Protein AF-A0A512J1G8-F1 (afdb_monomer_lite)

Sequence (98 aa):
MRTFLALVLAVAPAAAEPRPAPGRYCAVGQDLPDISIGPGRGVGIDLMDCATATIADGRVRAPRCFGMGGAEVPYDTDLVVCPDGSLEHDGAVFRRCR

Foldseek 3Di:
DDDDDDDDPPPDPDDPADDADAAWWAWDPDDDDIWGHHPAQWIDDPQKTAHHWDCPPQKIWGQWIQHDPRDTHTDIAGWHQDPVNWIAGPNIIIGHDD

Secondary structure (DSSP, 8-state):
-----------PPPPPPP-PPSEEEEESSS--PPEEE-SSS-EEETTEEESS-EEETTEEEEEEEE-TTS-EEEEEEE-EE-TTS-EEETTEEEEE--

pLDDT: mean 89.99, std 13.32, range [45.22, 98.69]

Radius of gyration: 18.83 Å; chains: 1; bounding box: 24×55×62 Å

Structure (mmCIF, N/CA/C/O backbone):
data_AF-A0A512J1G8-F1
#
_entry.id   AF-A0A512J1G8-F1
#
loop_
_atom_site.group_PDB
_atom_site.id
_atom_site.type_symbol
_atom_site.label_atom_id
_atom_site.label_alt_id
_atom_site.label_comp_id
_atom_site.label_asym_id
_atom_site.label_entity_id
_atom_site.label_seq_id
_atom_site.pdbx_PDB_ins_code
_atom_site.Cartn_x
_atom_site.Cartn_y
_atom_site.Cartn_z
_atom_site.occupancy
_atom_site.B_iso_or_equiv
_atom_site.auth_seq_id
_atom_site.auth_comp_id
_atom_site.auth_asym_id
_atom_site.auth_atom_id
_atom_site.pdbx_PDB_model_num
ATOM 1 N N . MET A 1 1 ? -2.266 -40.417 46.550 1.00 45.22 1 MET A N 1
ATOM 2 C CA . MET A 1 1 ? -1.945 -39.150 45.853 1.00 45.22 1 MET A CA 1
ATOM 3 C C . MET A 1 1 ? -1.827 -39.417 44.365 1.00 45.22 1 MET A C 1
ATOM 5 O O . MET A 1 1 ? -0.941 -40.177 44.000 1.00 45.22 1 MET A O 1
ATOM 9 N N . ARG A 1 2 ? -2.698 -38.820 43.541 1.00 53.22 2 ARG A N 1
ATOM 10 C CA . ARG A 1 2 ? -2.396 -38.311 42.185 1.00 53.22 2 ARG A CA 1
ATOM 11 C C . ARG A 1 2 ? -3.699 -37.890 41.509 1.00 53.22 2 ARG A C 1
ATOM 13 O O . ARG A 1 2 ? -4.335 -38.656 40.797 1.00 53.22 2 ARG A O 1
ATOM 20 N N . THR A 1 3 ? -4.108 -36.665 41.802 1.00 53.31 3 THR A N 1
ATOM 21 C CA . THR A 1 3 ? -5.178 -35.966 41.095 1.00 53.31 3 THR A CA 1
ATOM 22 C C . THR A 1 3 ? -4.615 -35.545 39.737 1.00 53.31 3 THR A C 1
ATOM 24 O O . THR A 1 3 ? -3.659 -34.774 39.688 1.00 53.31 3 THR A O 1
ATOM 27 N N . PHE A 1 4 ? -5.147 -36.088 38.642 1.00 55.69 4 PHE A N 1
ATOM 28 C CA . PHE A 1 4 ? -4.816 -35.631 37.292 1.00 55.69 4 PHE A CA 1
ATOM 29 C C . PHE A 1 4 ? -5.633 -34.372 36.993 1.00 55.69 4 PHE A C 1
ATOM 31 O O . PHE A 1 4 ? -6.857 -34.425 36.903 1.00 55.69 4 PHE A O 1
ATOM 38 N N . LEU A 1 5 ? -4.950 -33.233 36.883 1.00 60.12 5 LEU A N 1
ATOM 39 C CA . LEU A 1 5 ? -5.539 -31.968 36.460 1.00 60.12 5 LEU A CA 1
ATOM 40 C C . LEU A 1 5 ? -5.641 -31.986 34.926 1.00 60.12 5 LEU A C 1
ATOM 42 O O . LEU A 1 5 ? -4.621 -31.973 34.238 1.00 60.12 5 LEU A O 1
ATOM 46 N N . ALA A 1 6 ? -6.857 -32.068 34.387 1.00 60.88 6 ALA A N 1
ATOM 47 C CA . ALA A 1 6 ? -7.095 -31.951 32.952 1.00 60.88 6 ALA A CA 1
ATOM 48 C C . ALA A 1 6 ? -7.074 -30.466 32.550 1.00 60.88 6 ALA A C 1
ATOM 50 O O . ALA A 1 6 ? -7.936 -29.692 32.964 1.00 60.88 6 ALA A O 1
ATOM 51 N N . LEU A 1 7 ? -6.071 -30.068 31.765 1.00 64.56 7 LEU A N 1
ATOM 52 C CA . LEU A 1 7 ? -5.952 -28.728 31.193 1.00 64.56 7 LEU A CA 1
ATOM 53 C C . LEU A 1 7 ? -6.848 -28.640 29.946 1.00 64.56 7 LEU A C 1
ATOM 55 O O . LEU A 1 7 ? -6.542 -29.237 28.915 1.00 64.56 7 LEU A O 1
ATOM 59 N N . VAL A 1 8 ? -7.963 -27.917 30.040 1.00 66.19 8 VAL A N 1
ATOM 60 C CA . VAL A 1 8 ? -8.838 -27.632 28.893 1.00 66.19 8 VAL A CA 1
ATOM 61 C C . VAL A 1 8 ? -8.271 -26.418 28.153 1.00 66.19 8 VAL A C 1
ATOM 63 O O . VAL A 1 8 ? -8.370 -25.291 28.632 1.00 66.19 8 VAL A O 1
ATOM 66 N N . LEU A 1 9 ? -7.646 -26.645 26.996 1.00 63.34 9 LEU A N 1
ATOM 67 C CA . LEU A 1 9 ? -7.223 -25.585 26.077 1.00 63.34 9 LEU A CA 1
ATOM 68 C C . LEU A 1 9 ? -8.462 -25.033 25.361 1.00 63.34 9 LEU A C 1
ATOM 70 O O . LEU A 1 9 ? -9.005 -25.669 24.459 1.00 63.34 9 LEU A O 1
ATOM 74 N N . ALA A 1 10 ? -8.926 -23.857 25.780 1.00 61.41 10 ALA A N 1
ATOM 75 C CA . ALA A 1 10 ? -9.959 -23.117 25.069 1.00 61.41 10 ALA A CA 1
ATOM 76 C C . ALA A 1 10 ? -9.387 -22.611 23.734 1.00 61.41 10 ALA A C 1
ATOM 78 O O . ALA A 1 10 ? -8.573 -21.690 23.702 1.00 61.41 10 ALA A O 1
ATOM 79 N N . VAL A 1 11 ? -9.799 -23.231 22.628 1.00 66.12 11 VAL A N 1
ATOM 80 C CA . VAL A 1 11 ? -9.511 -22.742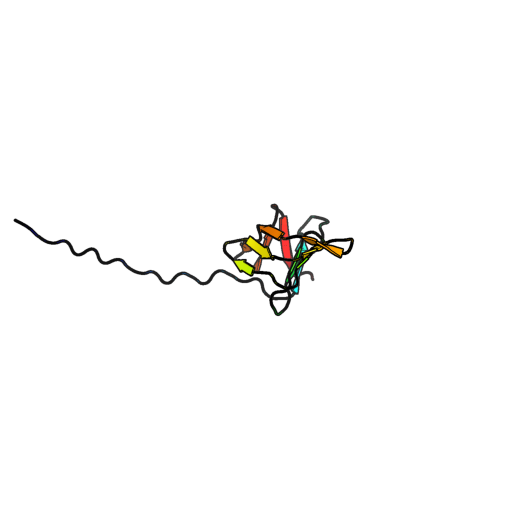 21.276 1.00 66.12 11 VAL A CA 1
ATOM 81 C C . VAL A 1 11 ? -10.415 -21.535 21.034 1.00 66.12 11 VAL A C 1
ATOM 83 O O . VAL A 1 11 ? -11.599 -21.687 20.735 1.00 66.12 11 VAL A O 1
ATOM 86 N N . ALA A 1 12 ? -9.888 -20.327 21.231 1.00 64.19 12 ALA A N 1
ATOM 87 C CA . ALA A 1 12 ? -10.593 -19.115 20.836 1.00 64.19 12 ALA A CA 1
ATOM 88 C C . ALA A 1 12 ? -10.655 -19.049 19.298 1.00 64.19 12 ALA A C 1
ATOM 90 O O . ALA A 1 12 ? -9.651 -19.347 18.642 1.00 64.19 12 ALA A O 1
ATOM 91 N N . PRO A 1 13 ? -11.798 -18.673 18.698 1.00 59.78 13 PRO A N 1
ATOM 92 C CA . PRO A 1 13 ? -11.854 -18.428 17.266 1.00 59.78 13 PRO A CA 1
ATOM 93 C C . PRO A 1 13 ? -10.908 -17.270 16.940 1.00 59.78 13 PRO A C 1
ATOM 95 O O . PRO A 1 13 ? -11.041 -16.182 17.502 1.00 59.78 13 PRO A O 1
ATOM 98 N N . ALA A 1 14 ? -9.942 -17.506 16.052 1.00 68.69 14 ALA A N 1
ATOM 99 C CA . ALA A 1 14 ? -9.122 -16.437 15.504 1.00 68.69 14 ALA A CA 1
ATOM 100 C C . ALA A 1 14 ? -10.057 -15.445 14.800 1.00 68.69 14 ALA A C 1
ATOM 102 O O . ALA A 1 14 ? -10.768 -15.815 13.862 1.00 68.69 14 ALA A O 1
ATOM 103 N N . ALA A 1 15 ? -10.105 -14.208 15.294 1.00 70.75 15 ALA A N 1
ATOM 104 C CA . ALA A 1 15 ? -10.822 -13.143 14.616 1.00 70.75 15 ALA A CA 1
ATOM 105 C C . ALA A 1 15 ? -10.250 -13.010 13.200 1.00 70.75 15 ALA A C 1
ATOM 107 O O . ALA A 1 15 ? -9.032 -12.992 13.022 1.00 70.75 15 ALA A O 1
ATOM 108 N N . ALA A 1 16 ? -11.126 -12.966 12.195 1.00 74.88 16 ALA A N 1
ATOM 109 C CA . ALA A 1 16 ? -10.692 -12.749 10.825 1.00 74.88 16 ALA A CA 1
ATOM 110 C C . ALA A 1 16 ? -9.973 -11.399 10.743 1.00 74.88 16 ALA A C 1
ATOM 112 O O . ALA A 1 16 ? -10.504 -10.387 11.206 1.00 74.88 16 ALA A O 1
ATOM 113 N N . GLU A 1 17 ? -8.775 -11.394 10.163 1.00 80.56 17 GLU A N 1
ATOM 114 C CA . GLU A 1 17 ? -8.032 -10.156 9.973 1.00 80.56 17 GLU A CA 1
ATOM 115 C C . GLU A 1 17 ? -8.839 -9.179 9.105 1.00 80.56 17 GLU A C 1
ATOM 117 O O . GLU A 1 17 ? -9.417 -9.594 8.087 1.00 80.56 17 GLU A O 1
ATOM 122 N N . PRO A 1 18 ? -8.891 -7.888 9.477 1.00 87.69 18 PRO A N 1
ATOM 123 C CA . PRO A 1 18 ? -9.521 -6.875 8.649 1.00 87.69 18 PRO A CA 1
ATOM 124 C C . PRO A 1 18 ? -8.893 -6.856 7.254 1.00 87.69 18 PRO A C 1
ATOM 126 O O . PRO A 1 18 ? -7.673 -6.828 7.100 1.00 87.69 18 PRO A O 1
ATOM 129 N N . ARG A 1 19 ? -9.738 -6.851 6.221 1.00 91.06 19 ARG A N 1
ATOM 130 C CA . ARG A 1 19 ? -9.305 -6.682 4.830 1.00 91.06 19 ARG A CA 1
ATOM 131 C C . ARG A 1 19 ? -9.679 -5.292 4.340 1.00 91.06 19 ARG A C 1
ATOM 133 O O . ARG A 1 19 ? -10.782 -4.831 4.644 1.00 91.06 19 ARG A O 1
ATOM 140 N N . PRO A 1 20 ? -8.817 -4.637 3.549 1.00 94.69 20 PRO A N 1
ATOM 141 C CA . PRO A 1 20 ? -9.162 -3.348 2.993 1.00 94.69 20 PRO A CA 1
ATOM 142 C C . PRO A 1 20 ? -10.219 -3.536 1.902 1.00 94.69 20 PRO A C 1
ATOM 144 O O . PRO A 1 20 ? -10.175 -4.485 1.116 1.00 94.69 20 PRO A O 1
ATOM 147 N N . ALA A 1 21 ? -11.192 -2.633 1.852 1.00 96.19 21 ALA A N 1
ATOM 148 C CA . ALA A 1 21 ? -12.181 -2.648 0.787 1.00 96.19 21 ALA A CA 1
ATOM 149 C C . ALA A 1 21 ? -11.540 -2.182 -0.542 1.00 96.19 21 ALA A C 1
ATOM 151 O O . ALA A 1 21 ? -10.682 -1.299 -0.519 1.00 96.19 21 ALA A O 1
ATOM 152 N N . PRO A 1 22 ? -12.000 -2.655 -1.713 1.00 97.62 22 PRO A N 1
ATOM 153 C CA . PRO A 1 22 ? -11.464 -2.229 -3.010 1.00 97.62 22 PRO A CA 1
ATOM 154 C C . PRO A 1 22 ? -11.643 -0.738 -3.319 1.00 97.62 22 PRO A C 1
ATOM 156 O O . PRO A 1 22 ? -12.762 -0.222 -3.245 1.00 97.62 22 PRO A O 1
ATOM 159 N N . GLY A 1 23 ? -10.575 -0.051 -3.715 1.00 97.81 23 GLY A N 1
ATOM 160 C CA . GLY A 1 23 ? -10.562 1.301 -4.276 1.00 97.81 23 GLY A CA 1
ATOM 161 C C . GLY A 1 23 ? -9.304 2.088 -3.915 1.00 97.81 23 GLY A C 1
ATOM 162 O O . GLY A 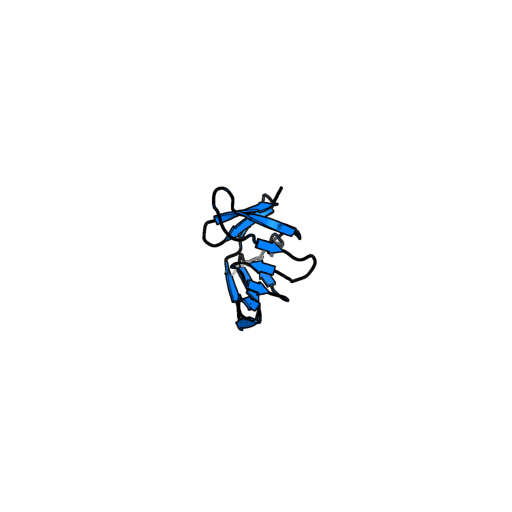1 23 ? -8.299 1.503 -3.525 1.00 97.81 23 GLY A O 1
ATOM 163 N N . ARG A 1 24 ? -9.352 3.415 -4.082 1.00 98.31 24 ARG A N 1
ATOM 164 C CA . ARG A 1 24 ? -8.198 4.307 -3.886 1.00 98.31 24 ARG A CA 1
ATOM 165 C C . ARG A 1 24 ? -8.178 4.935 -2.496 1.00 98.31 24 ARG A C 1
ATOM 167 O O . ARG A 1 24 ? -9.216 5.384 -1.996 1.00 98.31 24 ARG A O 1
ATOM 174 N N . TYR A 1 25 ? -6.988 4.993 -1.916 1.00 98.62 25 TYR A N 1
ATOM 175 C CA . TYR A 1 25 ? -6.699 5.510 -0.590 1.00 98.62 25 TYR A CA 1
ATOM 176 C C . TYR A 1 25 ? -5.626 6.597 -0.688 1.00 98.62 25 TYR A C 1
ATOM 178 O O . TYR A 1 25 ? -4.501 6.344 -1.098 1.00 98.62 25 TYR A O 1
ATOM 186 N N . CYS A 1 26 ? -5.992 7.816 -0.313 1.00 98.31 26 CYS A N 1
ATOM 187 C CA . CYS A 1 26 ? -5.170 9.012 -0.388 1.00 98.31 26 CYS A CA 1
ATOM 188 C C . CYS A 1 26 ? -4.556 9.314 0.986 1.00 98.31 26 CYS A C 1
ATOM 190 O O . CYS A 1 26 ? -5.247 9.207 2.007 1.00 98.31 26 CYS A O 1
ATOM 192 N N . ALA A 1 27 ? -3.284 9.718 1.008 1.00 98.12 27 ALA A N 1
ATOM 193 C CA . ALA A 1 27 ? -2.597 10.101 2.236 1.00 98.12 27 ALA A CA 1
ATOM 194 C C . ALA A 1 27 ? -3.273 11.308 2.905 1.00 98.12 27 ALA A C 1
ATOM 196 O O . ALA A 1 27 ? -3.686 12.274 2.258 1.00 98.12 27 ALA A O 1
ATOM 197 N N . VAL A 1 28 ? -3.407 11.253 4.227 1.00 97.94 28 VAL A N 1
ATOM 198 C CA . VAL A 1 28 ? -4.006 12.325 5.021 1.00 97.94 28 VAL A CA 1
ATOM 199 C C . VAL A 1 28 ? -2.924 13.324 5.416 1.00 97.94 28 VAL A C 1
ATOM 201 O O . VAL A 1 28 ? -2.018 13.001 6.177 1.00 97.94 28 VAL A O 1
ATOM 204 N N . GLY A 1 29 ? -3.052 14.563 4.935 1.00 96.38 29 GLY A N 1
ATOM 205 C CA . GLY A 1 29 ? -2.173 15.670 5.328 1.00 96.38 29 GLY A CA 1
ATOM 206 C C . GLY A 1 29 ? -0.753 15.601 4.756 1.00 96.38 29 GLY A C 1
ATOM 207 O O . GLY A 1 29 ? 0.100 16.366 5.195 1.00 96.38 29 GLY A O 1
ATOM 208 N N . GLN A 1 30 ? -0.505 14.710 3.793 1.00 95.44 30 GLN A N 1
ATOM 209 C CA . GLN A 1 30 ? 0.782 14.530 3.120 1.00 95.44 30 GLN A CA 1
ATOM 210 C C . GLN A 1 30 ? 0.564 14.399 1.609 1.00 95.44 30 GLN A C 1
ATOM 212 O O . GLN A 1 30 ? -0.473 13.896 1.179 1.00 95.44 30 GLN A O 1
ATOM 217 N N . ASP A 1 31 ? 1.539 14.846 0.820 1.00 95.62 31 ASP A N 1
ATOM 218 C CA . ASP A 1 31 ? 1.556 14.680 -0.636 1.00 95.62 31 ASP A CA 1
ATOM 219 C C . ASP A 1 31 ? 2.345 13.413 -0.989 1.00 95.62 31 ASP A C 1
ATOM 221 O O . ASP A 1 31 ? 3.548 13.453 -1.242 1.00 95.62 31 ASP A O 1
ATOM 225 N N . LEU A 1 32 ? 1.670 12.267 -0.889 1.00 96.81 32 LEU A N 1
ATOM 226 C CA . LEU A 1 32 ? 2.218 10.946 -1.194 1.00 96.81 32 LEU A CA 1
ATOM 227 C C . LEU A 1 32 ? 1.381 10.278 -2.294 1.00 96.81 32 LEU A C 1
ATOM 229 O O . LEU A 1 32 ? 0.179 10.558 -2.393 1.00 96.81 32 LEU A O 1
ATOM 233 N N . PRO A 1 33 ? 1.974 9.370 -3.092 1.00 96.75 33 PRO A N 1
ATOM 234 C CA . PRO A 1 33 ? 1.223 8.535 -4.023 1.00 96.75 33 PRO A CA 1
ATOM 235 C C . PRO A 1 33 ? 0.078 7.796 -3.323 1.00 96.75 33 PRO A C 1
ATOM 237 O O . PRO A 1 33 ? 0.201 7.399 -2.165 1.00 96.75 33 PRO A O 1
ATOM 240 N N . ASP A 1 34 ? -1.045 7.605 -4.015 1.00 97.69 34 ASP A N 1
ATOM 241 C CA . ASP A 1 34 ? -2.159 6.856 -3.443 1.00 97.69 34 ASP A CA 1
ATOM 242 C C . ASP A 1 34 ? -1.877 5.352 -3.383 1.00 97.69 34 ASP A C 1
ATOM 244 O O . ASP A 1 34 ? -1.152 4.797 -4.208 1.00 97.69 34 ASP A O 1
ATOM 248 N N . ILE A 1 35 ? -2.525 4.689 -2.426 1.00 98.62 35 ILE A N 1
ATOM 249 C CA . ILE A 1 35 ? -2.598 3.232 -2.365 1.00 98.62 35 ILE A CA 1
ATOM 250 C C . ILE A 1 35 ? -3.890 2.803 -3.057 1.00 98.62 35 ILE A C 1
ATOM 252 O O . ILE A 1 35 ? -4.982 3.265 -2.714 1.00 98.62 35 ILE A O 1
ATOM 256 N N . SER A 1 36 ? -3.797 1.891 -4.017 1.00 98.38 36 SER A N 1
ATOM 257 C CA . SER A 1 36 ? -4.958 1.322 -4.695 1.00 98.38 36 SER A CA 1
ATOM 258 C C . SER A 1 36 ? -5.135 -0.146 -4.329 1.00 98.38 36 SER A C 1
ATOM 260 O O . SER A 1 36 ? -4.204 -0.942 -4.379 1.00 98.38 36 SER A O 1
ATOM 262 N N . ILE A 1 37 ? -6.359 -0.512 -3.957 1.00 98.25 37 ILE A N 1
ATOM 263 C CA . ILE A 1 37 ? -6.763 -1.881 -3.643 1.00 98.25 37 ILE A CA 1
ATOM 264 C C . ILE A 1 37 ? -7.717 -2.344 -4.740 1.00 98.25 37 ILE A C 1
ATOM 266 O O . ILE A 1 37 ? -8.802 -1.786 -4.910 1.00 98.25 37 ILE A O 1
ATOM 270 N N . GLY A 1 38 ? -7.324 -3.352 -5.511 1.00 97.06 38 GLY A N 1
ATOM 271 C CA . GLY A 1 38 ? -8.162 -3.908 -6.568 1.00 97.06 38 GLY A CA 1
ATOM 272 C C . GLY A 1 38 ? -9.371 -4.685 -6.022 1.00 97.06 38 GLY A C 1
ATOM 273 O O . GLY A 1 38 ? -9.382 -5.099 -4.865 1.00 97.06 38 GLY A O 1
ATOM 274 N N . PRO A 1 39 ? -10.394 -4.9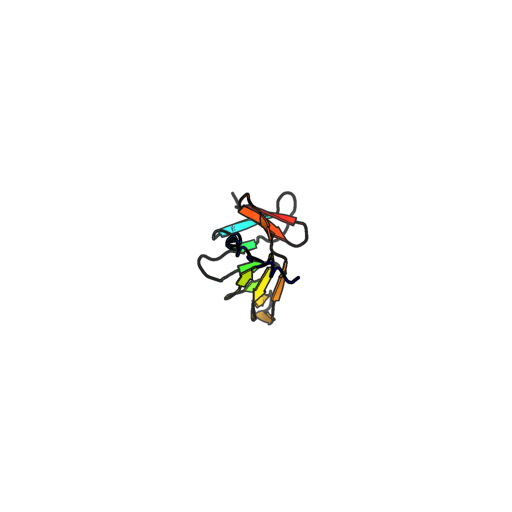57 -6.857 1.00 93.81 39 PRO A N 1
ATOM 275 C CA . PRO A 1 39 ? -11.508 -5.842 -6.490 1.00 93.81 39 PRO A CA 1
ATOM 276 C C . PRO A 1 39 ? -11.082 -7.310 -6.307 1.00 93.81 39 PRO A C 1
ATOM 278 O O . PRO A 1 39 ? -11.838 -8.109 -5.762 1.00 93.81 39 PRO A O 1
ATOM 281 N N . GLY A 1 40 ? -9.886 -7.665 -6.787 1.00 93.19 40 GLY A N 1
ATOM 282 C CA . GLY A 1 40 ? -9.248 -8.963 -6.593 1.00 93.19 40 GLY A CA 1
ATOM 283 C C . GLY A 1 40 ? -8.020 -8.856 -5.692 1.00 93.19 40 GLY A C 1
ATOM 284 O O . GLY A 1 40 ? -8.094 -8.374 -4.569 1.00 93.19 40 GLY A O 1
ATOM 285 N N . ARG A 1 41 ? -6.876 -9.328 -6.193 1.00 95.69 41 ARG A N 1
ATOM 286 C CA . ARG A 1 41 ? -5.597 -9.351 -5.461 1.00 95.69 41 ARG A CA 1
ATOM 287 C C . ARG A 1 41 ? -4.606 -8.278 -5.916 1.00 95.69 41 ARG A C 1
ATOM 289 O O . ARG A 1 41 ? -3.453 -8.323 -5.507 1.00 95.69 41 ARG A O 1
ATOM 296 N N . GLY A 1 42 ? -5.036 -7.367 -6.785 1.00 97.75 42 GLY A N 1
ATOM 297 C CA . GLY A 1 42 ? -4.195 -6.273 -7.262 1.00 97.75 42 GLY A CA 1
ATOM 298 C C . GLY A 1 42 ? -3.984 -5.227 -6.171 1.00 97.75 42 GLY A C 1
ATOM 299 O O . GLY A 1 42 ? -4.945 -4.881 -5.479 1.00 97.75 42 GLY A O 1
ATOM 300 N N . VAL A 1 43 ? -2.759 -4.730 -6.029 1.00 98.31 43 VAL A N 1
ATOM 301 C CA . VAL A 1 43 ? -2.413 -3.628 -5.122 1.00 98.31 43 VAL A CA 1
ATOM 302 C C . VAL A 1 43 ? -1.456 -2.680 -5.833 1.00 98.31 43 VAL A C 1
ATOM 304 O O . VAL A 1 43 ? -0.436 -3.128 -6.346 1.00 98.31 43 VAL A O 1
ATOM 307 N N . GLY A 1 44 ? -1.770 -1.387 -5.842 1.00 98.00 44 GLY A N 1
ATOM 308 C CA . GLY A 1 44 ? -0.818 -0.335 -6.191 1.00 98.00 44 GLY A CA 1
ATOM 309 C C . GLY A 1 44 ? -0.354 0.389 -4.932 1.00 98.00 44 GLY A C 1
ATOM 310 O O . GLY A 1 44 ? -1.199 0.810 -4.145 1.00 98.00 44 GLY A O 1
ATOM 311 N N . ILE A 1 45 ? 0.953 0.499 -4.722 1.00 98.25 45 ILE A N 1
ATOM 312 C CA . ILE A 1 45 ? 1.584 1.070 -3.516 1.00 98.25 45 ILE A CA 1
ATOM 313 C C . ILE A 1 45 ? 3.030 1.454 -3.852 1.00 98.25 45 ILE A C 1
ATOM 315 O O . ILE A 1 45 ? 3.632 0.800 -4.694 1.00 98.25 45 ILE A O 1
ATOM 319 N N . ASP A 1 46 ? 3.580 2.524 -3.271 1.00 96.06 46 ASP A N 1
ATOM 320 C CA . ASP A 1 46 ? 4.961 2.990 -3.518 1.00 96.06 46 ASP A CA 1
ATOM 321 C C . ASP A 1 46 ? 5.355 3.162 -4.990 1.00 96.06 46 ASP A C 1
ATOM 323 O O . ASP A 1 46 ? 6.495 2.917 -5.383 1.00 96.06 46 ASP A O 1
ATOM 327 N N . LEU A 1 47 ? 4.407 3.584 -5.834 1.00 95.44 47 LEU A N 1
ATOM 328 C CA . LEU A 1 47 ? 4.592 3.668 -7.293 1.00 95.44 47 LEU A CA 1
ATOM 329 C C . LEU A 1 47 ? 4.875 2.306 -7.963 1.00 95.44 47 LEU A C 1
ATOM 331 O O . LEU A 1 47 ? 5.394 2.254 -9.080 1.00 95.44 47 LEU A O 1
ATOM 335 N N . MET A 1 48 ? 4.507 1.215 -7.294 1.00 97.06 48 MET A N 1
ATOM 336 C CA . MET A 1 48 ? 4.561 -0.159 -7.780 1.00 97.06 48 MET A CA 1
ATOM 337 C C . MET A 1 48 ? 3.152 -0.654 -8.102 1.00 97.06 48 MET A C 1
ATOM 339 O O . MET A 1 48 ? 2.205 -0.377 -7.367 1.00 97.06 48 MET A O 1
ATOM 343 N N . ASP A 1 49 ? 3.023 -1.436 -9.171 1.00 96.81 49 ASP A N 1
ATOM 344 C CA . ASP A 1 49 ? 1.809 -2.182 -9.506 1.00 96.81 49 ASP A CA 1
ATOM 345 C C . ASP A 1 49 ? 2.026 -3.681 -9.264 1.00 96.81 49 ASP A C 1
ATOM 347 O O . ASP A 1 49 ? 2.827 -4.339 -9.937 1.00 96.81 49 ASP A O 1
ATOM 351 N N . CYS A 1 50 ? 1.325 -4.229 -8.276 1.00 97.75 50 CYS A N 1
ATOM 352 C CA . CYS A 1 50 ? 1.388 -5.626 -7.876 1.00 97.75 50 CYS A CA 1
ATOM 353 C C . CYS A 1 50 ? 0.123 -6.358 -8.337 1.00 97.75 50 CYS A C 1
ATOM 355 O O . CYS A 1 50 ? -0.905 -6.339 -7.659 1.00 97.75 50 CYS A O 1
ATOM 357 N N . ALA A 1 51 ? 0.200 -7.084 -9.456 1.00 95.31 51 ALA A N 1
ATOM 358 C CA . ALA A 1 51 ? -0.957 -7.780 -10.034 1.00 95.31 51 ALA A CA 1
ATOM 359 C C . ALA A 1 51 ? -1.558 -8.863 -9.115 1.00 95.31 51 ALA A C 1
ATOM 361 O O . ALA A 1 51 ? -2.746 -9.187 -9.194 1.00 95.31 51 ALA A O 1
ATOM 362 N N . THR A 1 52 ? -0.740 -9.483 -8.262 1.00 96.75 52 THR A N 1
ATOM 363 C CA . THR A 1 52 ? -1.192 -10.487 -7.292 1.00 96.75 52 THR A CA 1
ATOM 364 C C . THR A 1 52 ? -0.424 -10.343 -5.989 1.00 96.75 52 THR A C 1
ATOM 366 O O . THR A 1 52 ? 0.698 -10.826 -5.857 1.00 96.75 52 THR A O 1
ATOM 369 N N . ALA A 1 53 ? -1.076 -9.721 -5.016 1.00 97.62 53 ALA A N 1
ATOM 370 C CA . ALA A 1 53 ? -0.594 -9.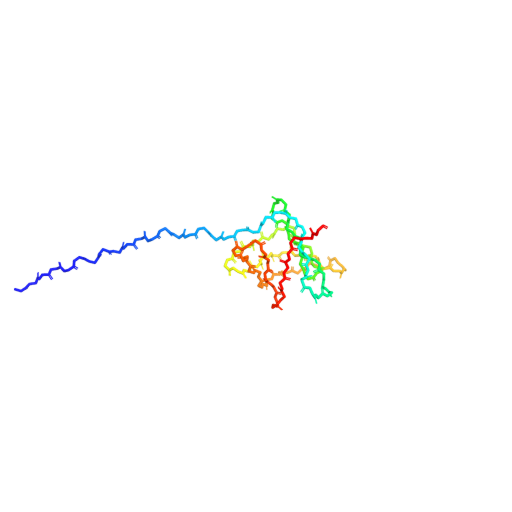557 -3.662 1.00 97.62 53 ALA A CA 1
ATOM 371 C C . ALA A 1 53 ? -1.436 -10.356 -2.653 1.00 97.62 53 ALA A C 1
ATOM 373 O O . ALA A 1 53 ? -2.547 -10.836 -2.922 1.00 97.62 53 ALA A O 1
ATOM 374 N N . THR A 1 54 ? -0.876 -10.510 -1.464 1.00 96.81 54 THR A N 1
ATOM 375 C CA . THR A 1 54 ? -1.562 -10.955 -0.255 1.00 96.81 54 THR A CA 1
ATOM 376 C C . THR A 1 54 ? -1.418 -9.851 0.777 1.00 96.81 54 THR A C 1
ATOM 378 O O . THR A 1 54 ? -0.302 -9.403 1.020 1.00 96.81 54 THR A O 1
ATOM 381 N N . ILE A 1 55 ? -2.532 -9.441 1.380 1.00 95.56 55 ILE A N 1
ATOM 382 C CA . ILE A 1 55 ? -2.552 -8.533 2.527 1.00 95.56 55 ILE A CA 1
ATOM 383 C C . ILE A 1 55 ? -2.969 -9.367 3.733 1.00 95.56 55 ILE A C 1
ATOM 385 O O . ILE A 1 55 ? -4.080 -9.904 3.741 1.00 95.56 55 ILE A O 1
ATOM 389 N N . ALA A 1 56 ? -2.052 -9.546 4.675 1.00 93.62 56 ALA A N 1
ATOM 390 C CA . ALA A 1 56 ? -2.239 -10.338 5.889 1.00 93.62 56 ALA A CA 1
ATOM 391 C C . ALA A 1 56 ? -1.191 -9.935 6.929 1.00 93.62 56 ALA A C 1
ATOM 393 O O . ALA A 1 56 ? -0.099 -9.494 6.557 1.00 93.62 56 ALA A O 1
ATOM 394 N N . ASP A 1 57 ? -1.511 -10.095 8.210 1.00 92.00 57 ASP A N 1
ATOM 395 C CA . ASP A 1 57 ? -0.610 -9.818 9.334 1.00 92.00 57 ASP A CA 1
ATOM 396 C C . ASP A 1 57 ? -0.019 -8.391 9.304 1.00 92.00 57 ASP A C 1
ATOM 398 O O . ASP A 1 57 ? 1.147 -8.175 9.639 1.00 92.00 57 ASP A O 1
ATOM 402 N N . GLY A 1 58 ? -0.801 -7.413 8.830 1.00 94.50 58 GLY A N 1
ATOM 403 C CA . GLY A 1 58 ? -0.365 -6.019 8.688 1.00 94.50 58 GLY A CA 1
ATOM 404 C C . GLY A 1 58 ? 0.711 -5.802 7.621 1.00 94.50 58 GLY A C 1
ATOM 405 O O . GLY A 1 58 ? 1.489 -4.856 7.726 1.00 94.50 58 GLY A O 1
ATOM 406 N N . ARG A 1 59 ? 0.805 -6.688 6.622 1.00 96.50 59 ARG A N 1
ATOM 407 C CA . ARG A 1 59 ? 1.793 -6.606 5.539 1.00 96.50 59 ARG A CA 1
ATOM 408 C C . ARG A 1 59 ? 1.163 -6.872 4.187 1.00 96.50 59 ARG A C 1
ATOM 410 O O . ARG A 1 59 ? 0.232 -7.670 4.069 1.00 96.50 59 ARG A O 1
ATOM 417 N N . VAL A 1 60 ? 1.734 -6.267 3.153 1.00 97.31 60 VAL A N 1
ATOM 418 C CA . VAL A 1 60 ? 1.461 -6.604 1.758 1.00 97.31 60 VAL A CA 1
ATOM 419 C C . VAL A 1 60 ? 2.652 -7.358 1.177 1.00 97.31 60 VAL A C 1
ATOM 421 O O . VAL A 1 60 ? 3.792 -6.918 1.269 1.00 97.31 60 VAL A O 1
ATOM 424 N N . ARG A 1 61 ? 2.382 -8.519 0.577 1.00 98.19 61 ARG A N 1
ATOM 425 C CA . ARG A 1 61 ? 3.389 -9.385 -0.047 1.00 98.19 61 ARG A CA 1
ATOM 426 C C . ARG A 1 61 ? 2.999 -9.711 -1.470 1.00 98.19 61 ARG A C 1
ATOM 428 O O . ARG A 1 61 ? 1.896 -10.206 -1.703 1.00 98.19 61 ARG A O 1
ATOM 435 N N . ALA A 1 62 ? 3.918 -9.533 -2.403 1.00 97.94 62 ALA A N 1
ATOM 436 C CA . ALA A 1 62 ? 3.743 -9.923 -3.790 1.00 97.94 62 ALA A CA 1
ATOM 437 C C . ALA A 1 62 ? 5.068 -10.454 -4.359 1.00 97.94 62 ALA A C 1
ATOM 439 O O . ALA A 1 62 ? 6.112 -9.829 -4.186 1.00 97.94 62 ALA A O 1
ATOM 440 N N . PRO A 1 63 ? 5.062 -11.599 -5.062 1.00 97.00 63 PRO A N 1
ATOM 441 C CA . PRO A 1 63 ? 6.283 -12.130 -5.663 1.00 97.00 63 PRO A CA 1
ATOM 442 C C . PRO A 1 63 ? 6.751 -11.301 -6.866 1.00 97.00 63 PRO A C 1
ATOM 444 O O . PRO A 1 63 ? 7.906 -11.422 -7.261 1.00 97.00 63 PRO A O 1
ATOM 447 N N . ARG A 1 64 ? 5.847 -10.518 -7.475 1.00 96.19 64 ARG A N 1
ATOM 448 C CA . ARG A 1 64 ? 6.077 -9.748 -8.701 1.00 96.19 64 ARG A CA 1
ATOM 449 C C . ARG A 1 64 ? 5.282 -8.443 -8.633 1.00 96.19 64 ARG A C 1
ATOM 451 O O . ARG A 1 64 ? 4.050 -8.487 -8.607 1.00 96.19 64 ARG A O 1
ATOM 458 N N . CYS A 1 65 ? 5.982 -7.318 -8.636 1.00 97.56 65 CYS A N 1
ATOM 459 C CA . CYS A 1 65 ? 5.422 -5.989 -8.857 1.00 97.56 65 CYS A CA 1
ATOM 460 C C . CYS A 1 65 ? 6.249 -5.241 -9.896 1.00 97.56 65 CYS A C 1
ATOM 462 O O . CYS A 1 65 ? 7.437 -5.520 -10.070 1.00 97.56 65 CYS A O 1
ATOM 464 N N . PHE A 1 66 ? 5.618 -4.280 -10.558 1.00 96.69 66 PHE A N 1
ATOM 465 C CA . PHE A 1 66 ? 6.226 -3.482 -11.610 1.00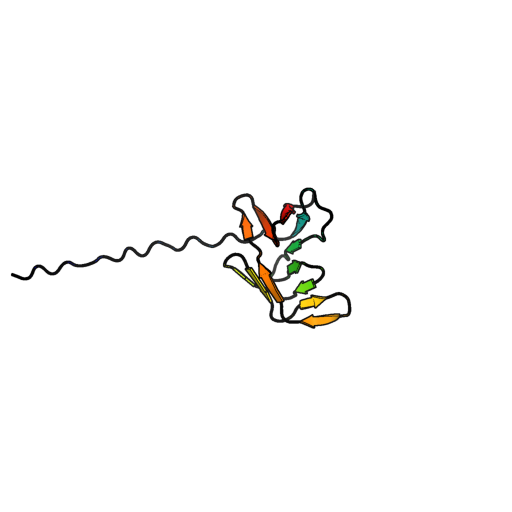 96.69 66 PHE A CA 1
ATOM 466 C C . PHE A 1 66 ? 6.337 -2.037 -11.150 1.00 96.69 66 PHE A C 1
ATOM 468 O O . PHE A 1 66 ? 5.326 -1.392 -10.882 1.00 96.69 66 PHE A O 1
ATOM 475 N N . GLY A 1 67 ? 7.567 -1.540 -11.057 1.00 91.06 67 GLY A N 1
ATOM 476 C CA . GLY A 1 67 ? 7.826 -0.127 -10.799 1.00 91.06 67 GLY A CA 1
ATOM 477 C C . GLY A 1 67 ? 7.886 0.700 -12.078 1.00 91.06 67 GLY A C 1
ATOM 478 O O . GLY A 1 67 ? 7.800 0.190 -13.203 1.00 91.06 67 GLY A O 1
ATOM 479 N N . MET A 1 68 ? 8.127 1.997 -11.907 1.00 79.94 68 MET A N 1
ATOM 480 C CA . MET A 1 68 ? 8.424 2.909 -13.010 1.00 79.94 68 MET A CA 1
ATOM 481 C C . MET A 1 68 ? 9.667 2.418 -13.774 1.00 79.94 68 MET A C 1
ATOM 483 O O . MET A 1 68 ? 10.771 2.391 -13.239 1.00 79.94 68 MET A O 1
ATOM 487 N N . GLY A 1 69 ? 9.479 1.990 -15.026 1.00 81.81 69 GLY A N 1
ATOM 488 C CA . GLY A 1 69 ? 10.521 1.372 -15.860 1.00 81.81 69 GLY A CA 1
ATOM 489 C C . GLY A 1 69 ? 10.261 -0.095 -16.223 1.00 81.81 69 GLY A C 1
ATOM 490 O O . GLY A 1 69 ? 10.996 -0.651 -17.034 1.00 81.81 69 GLY A O 1
ATOM 491 N N . GLY A 1 70 ? 9.210 -0.714 -15.670 1.00 85.31 70 GLY A N 1
ATOM 492 C CA . GLY A 1 70 ? 8.753 -2.056 -16.052 1.00 85.31 70 GLY A CA 1
ATOM 493 C C . GLY A 1 70 ? 9.615 -3.204 -15.522 1.00 85.31 70 GLY A C 1
ATOM 494 O O . GLY A 1 70 ? 9.348 -4.361 -15.841 1.00 85.31 70 GLY A O 1
ATOM 495 N N . ALA A 1 71 ? 10.633 -2.901 -14.712 1.00 89.19 71 ALA A N 1
ATOM 496 C CA . ALA A 1 71 ? 11.398 -3.914 -14.006 1.00 89.19 71 ALA A CA 1
ATOM 497 C C . ALA A 1 71 ? 10.504 -4.618 -12.986 1.00 89.19 71 ALA A C 1
ATOM 499 O O . ALA A 1 71 ? 9.745 -3.985 -12.248 1.00 89.19 71 ALA A O 1
ATOM 500 N N . GLU A 1 72 ? 10.627 -5.936 -12.956 1.00 94.19 72 GLU A N 1
ATOM 501 C CA . GLU A 1 72 ? 9.909 -6.771 -12.018 1.00 94.19 72 GLU A CA 1
ATOM 502 C C . GLU A 1 72 ? 10.752 -7.023 -10.777 1.00 94.19 72 GLU A C 1
ATOM 504 O O . GLU A 1 72 ? 11.902 -7.460 -10.875 1.00 94.19 72 GLU A O 1
ATOM 509 N N . VAL A 1 73 ? 10.155 -6.794 -9.613 1.00 94.62 73 VAL A N 1
ATOM 510 C CA . VAL A 1 73 ? 10.785 -7.073 -8.324 1.00 94.62 73 VAL A CA 1
ATOM 511 C C . VAL A 1 73 ? 9.794 -7.749 -7.374 1.00 94.62 73 VAL A C 1
ATOM 513 O O . VAL A 1 73 ? 8.592 -7.467 -7.440 1.00 94.62 73 VAL A O 1
ATOM 516 N N . PRO A 1 74 ? 10.258 -8.643 -6.484 1.00 96.75 74 PRO A N 1
ATOM 517 C CA . PRO A 1 74 ? 9.461 -9.051 -5.339 1.00 96.75 74 PRO A CA 1
ATOM 518 C C . PRO A 1 74 ? 9.251 -7.852 -4.412 1.00 96.75 74 PRO A C 1
ATOM 520 O O . PRO A 1 74 ? 10.105 -6.970 -4.319 1.00 96.75 74 PRO A O 1
ATOM 523 N N . TYR A 1 75 ? 8.123 -7.836 -3.714 1.00 97.25 75 TYR A N 1
ATOM 524 C CA . TYR A 1 75 ? 7.729 -6.714 -2.877 1.00 97.25 75 TYR A CA 1
ATOM 525 C C . TYR A 1 75 ? 7.097 -7.208 -1.576 1.00 97.25 75 TYR A C 1
ATOM 527 O O . TYR A 1 75 ? 6.246 -8.103 -1.576 1.00 97.25 75 TYR A O 1
ATOM 535 N N . ASP A 1 76 ? 7.557 -6.650 -0.462 1.00 97.81 76 ASP A N 1
ATOM 536 C CA . ASP A 1 76 ? 7.128 -7.030 0.877 1.00 97.81 76 ASP A CA 1
ATOM 537 C C . ASP A 1 76 ? 7.281 -5.845 1.838 1.00 97.81 76 ASP A C 1
ATOM 539 O O . ASP A 1 76 ? 8.398 -5.526 2.248 1.00 97.81 76 ASP A O 1
ATOM 543 N N . THR A 1 77 ? 6.168 -5.206 2.197 1.00 97.94 77 THR A N 1
ATOM 544 C CA . THR A 1 77 ? 6.151 -4.024 3.072 1.00 97.94 77 THR A CA 1
ATOM 545 C C . THR A 1 77 ? 5.005 -4.074 4.087 1.00 97.94 77 THR A C 1
ATOM 547 O O . THR A 1 77 ? 4.155 -4.970 4.038 1.00 97.94 77 THR A O 1
ATOM 550 N N . ASP A 1 78 ? 5.000 -3.161 5.054 1.00 97.19 78 ASP A N 1
ATOM 551 C CA . ASP A 1 78 ? 3.896 -2.986 5.994 1.00 97.19 78 ASP A CA 1
ATOM 552 C C . ASP A 1 78 ? 2.657 -2.405 5.302 1.00 97.19 78 ASP A C 1
ATOM 554 O O . ASP A 1 78 ? 2.736 -1.579 4.401 1.00 97.19 78 ASP A O 1
ATOM 558 N N . LEU A 1 79 ? 1.485 -2.869 5.715 1.00 97.81 79 LEU A N 1
ATOM 559 C CA . LEU A 1 79 ? 0.206 -2.283 5.345 1.00 97.81 79 LEU A CA 1
ATOM 560 C C . LEU A 1 79 ? -0.823 -2.721 6.381 1.00 97.81 79 LEU A C 1
ATOM 562 O O . LEU A 1 79 ? -1.355 -3.835 6.329 1.00 97.81 79 LEU A O 1
ATOM 566 N N . VAL A 1 80 ? -1.094 -1.850 7.344 1.00 96.94 80 VAL A N 1
ATOM 567 C CA . VAL A 1 80 ? -2.041 -2.118 8.423 1.00 96.94 80 VAL A CA 1
ATOM 568 C C . VAL A 1 80 ? -3.424 -1.638 8.008 1.00 96.94 80 VAL A C 1
ATOM 570 O O . VAL A 1 80 ? -3.601 -0.513 7.548 1.00 96.94 80 VAL A O 1
ATOM 573 N N . VAL A 1 81 ? -4.427 -2.496 8.188 1.00 96.25 81 VAL A N 1
ATOM 574 C CA . VAL A 1 81 ? -5.835 -2.135 8.000 1.00 96.25 81 VAL A CA 1
ATOM 575 C C . VAL A 1 81 ? -6.412 -1.750 9.357 1.00 96.25 81 VAL A C 1
ATOM 577 O O . VAL A 1 81 ? -6.588 -2.599 10.233 1.00 96.25 81 VAL A O 1
ATOM 580 N N . CYS A 1 82 ? -6.712 -0.469 9.534 1.00 95.19 82 CYS A N 1
ATOM 581 C CA . CYS A 1 82 ? -7.268 0.059 10.773 1.00 95.19 82 CYS A CA 1
ATOM 582 C C . CYS A 1 82 ? -8.756 -0.315 10.931 1.00 95.19 82 CYS A C 1
ATOM 584 O O . CYS A 1 82 ? -9.459 -0.507 9.933 1.00 95.19 82 CYS A O 1
ATOM 586 N N . PRO A 1 83 ? -9.296 -0.360 12.168 1.00 92.88 83 PRO A N 1
ATOM 587 C CA . PRO A 1 83 ? -10.705 -0.692 12.408 1.00 92.88 83 PRO A CA 1
ATOM 588 C C . PRO A 1 83 ? -11.720 0.251 11.743 1.00 92.88 83 PRO A C 1
ATOM 590 O O . PRO A 1 83 ? -12.849 -0.154 11.478 1.00 92.88 83 PRO A O 1
ATOM 593 N N . ASP A 1 84 ? -11.336 1.500 11.467 1.00 94.06 84 ASP A N 1
ATOM 594 C CA . ASP A 1 84 ? -12.164 2.484 10.756 1.00 94.06 84 ASP A CA 1
ATOM 595 C C . ASP A 1 84 ? -12.104 2.332 9.221 1.00 94.06 84 ASP A C 1
ATOM 597 O O . ASP A 1 84 ? -12.724 3.106 8.489 1.00 94.06 84 ASP A O 1
ATOM 601 N N . GLY A 1 85 ? -11.360 1.337 8.726 1.00 95.12 85 GLY A N 1
ATOM 602 C CA . GLY A 1 85 ? -11.153 1.065 7.309 1.00 95.12 85 GLY A CA 1
ATOM 603 C C . GLY A 1 85 ? -10.088 1.939 6.647 1.00 95.12 85 GLY A C 1
ATOM 604 O O . GLY A 1 85 ? -9.904 1.817 5.433 1.00 95.12 85 GLY A O 1
ATOM 605 N N . SER A 1 86 ? -9.404 2.811 7.396 1.00 97.81 86 SER A N 1
ATOM 606 C CA . SER A 1 86 ? -8.189 3.477 6.920 1.00 97.81 86 SER A CA 1
ATOM 607 C C . SER A 1 86 ? -7.016 2.498 6.827 1.00 97.81 86 SER A C 1
ATOM 609 O O . SER A 1 86 ? -7.067 1.394 7.376 1.00 97.81 86 SER A O 1
ATOM 611 N N . LEU A 1 87 ? -5.984 2.889 6.084 1.00 98.50 87 LEU A N 1
ATOM 612 C CA . LEU A 1 87 ? -4.739 2.135 5.966 1.00 98.50 87 LEU A CA 1
ATOM 613 C C . LEU A 1 87 ? -3.621 2.916 6.647 1.00 98.50 87 LEU A C 1
ATOM 615 O O . LEU A 1 87 ? -3.589 4.141 6.546 1.00 98.50 87 LEU A O 1
ATOM 619 N N . GLU A 1 88 ? -2.702 2.217 7.293 1.00 98.06 88 GLU A N 1
ATOM 620 C CA . GLU A 1 88 ? -1.430 2.775 7.744 1.00 98.06 88 GLU A CA 1
ATOM 621 C C . GLU A 1 88 ? -0.295 2.063 7.012 1.00 98.06 88 GLU A C 1
ATOM 623 O O . GLU A 1 88 ? -0.303 0.836 6.888 1.00 98.06 88 GLU A O 1
ATOM 628 N N . HIS A 1 89 ? 0.634 2.847 6.480 1.00 98.31 89 HIS A N 1
ATOM 629 C CA . HIS A 1 89 ? 1.802 2.365 5.755 1.00 98.31 89 HIS A CA 1
ATOM 630 C C . HIS A 1 89 ? 2.931 3.388 5.896 1.00 98.31 89 HIS A C 1
ATOM 632 O O . HIS A 1 89 ? 2.685 4.585 5.719 1.00 98.31 89 HIS A O 1
ATOM 638 N N . ASP A 1 90 ? 4.129 2.937 6.274 1.00 96.00 90 ASP A N 1
ATOM 639 C CA . ASP A 1 90 ? 5.312 3.783 6.489 1.00 96.00 90 ASP A CA 1
ATOM 640 C C . ASP A 1 90 ? 5.037 4.988 7.421 1.00 96.00 90 ASP A C 1
ATOM 642 O O . ASP A 1 90 ? 5.550 6.098 7.262 1.00 96.00 90 ASP A O 1
ATOM 646 N N . GLY A 1 91 ? 4.177 4.778 8.425 1.00 95.88 91 GLY A N 1
ATOM 647 C CA . GLY A 1 91 ? 3.767 5.801 9.394 1.00 95.88 91 GLY A CA 1
ATOM 648 C C . GLY A 1 91 ? 2.807 6.868 8.849 1.00 95.88 91 GLY A C 1
ATOM 649 O O . GLY A 1 91 ? 2.449 7.801 9.574 1.00 95.88 91 GLY A O 1
ATOM 650 N N . ALA A 1 92 ? 2.361 6.752 7.597 1.00 98.19 92 ALA A N 1
ATOM 651 C CA . ALA A 1 92 ? 1.337 7.602 7.006 1.00 98.19 92 ALA A CA 1
ATOM 652 C C . ALA A 1 92 ? -0.043 6.934 7.065 1.00 98.19 92 ALA A C 1
ATOM 654 O O . ALA A 1 92 ? -0.193 5.734 6.848 1.00 98.19 92 ALA A O 1
ATOM 655 N N . VAL A 1 93 ? -1.079 7.740 7.324 1.00 98.44 93 VAL A N 1
ATOM 656 C CA . VAL A 1 93 ? -2.477 7.290 7.304 1.00 98.44 93 VAL A CA 1
ATOM 657 C C . VAL A 1 93 ? -3.097 7.614 5.954 1.00 98.44 93 VAL A C 1
ATOM 659 O O . VAL A 1 93 ? -3.088 8.766 5.517 1.00 98.44 93 VAL A O 1
ATOM 662 N N . PHE A 1 94 ? -3.722 6.619 5.338 1.00 98.69 94 PHE A N 1
ATOM 663 C CA . PHE A 1 94 ? -4.431 6.732 4.076 1.00 98.69 94 PHE A CA 1
ATOM 664 C C . PHE A 1 94 ? -5.921 6.471 4.276 1.00 98.69 94 PHE A C 1
ATOM 666 O O . PHE A 1 94 ? -6.345 5.497 4.901 1.00 98.69 94 PHE A O 1
ATOM 673 N N . ARG A 1 95 ? -6.756 7.340 3.712 1.00 98.25 95 ARG A N 1
ATOM 674 C CA . ARG A 1 95 ? -8.220 7.215 3.746 1.00 98.25 95 ARG A CA 1
ATOM 675 C C . ARG A 1 95 ? -8.761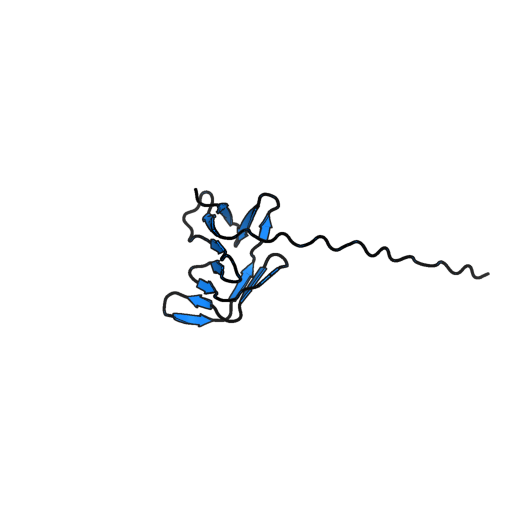 7.155 2.339 1.00 98.25 95 ARG A C 1
ATOM 677 O O . ARG A 1 95 ? -8.111 7.618 1.412 1.00 98.25 95 ARG A O 1
ATOM 684 N N . ARG A 1 96 ? -9.978 6.637 2.181 1.00 97.56 96 ARG A N 1
ATOM 685 C CA . ARG A 1 96 ? -10.670 6.687 0.891 1.00 97.56 96 ARG A CA 1
ATOM 686 C C . ARG A 1 96 ? -10.582 8.082 0.286 1.00 97.56 96 ARG A C 1
ATOM 688 O O . ARG A 1 96 ? -10.948 9.062 0.939 1.00 97.56 96 ARG A O 1
ATOM 695 N N . CYS A 1 97 ? -10.079 8.141 -0.943 1.00 95.00 97 CYS A N 1
ATOM 696 C CA . CYS A 1 97 ? -10.108 9.369 -1.719 1.00 95.00 97 CYS A CA 1
ATOM 697 C C . CYS A 1 97 ? -11.571 9.817 -1.860 1.00 95.00 97 CYS A C 1
ATOM 699 O O . CYS A 1 97 ? -12.466 8.974 -1.987 1.00 95.00 97 CYS A O 1
ATOM 701 N N . ARG A 1 98 ? -11.805 11.126 -1.763 1.00 83.56 98 ARG A N 1
ATOM 702 C CA . ARG A 1 98 ? -13.136 11.718 -1.938 1.00 83.56 98 ARG A CA 1
ATOM 703 C C . ARG A 1 98 ? -13.514 11.813 -3.407 1.00 83.56 98 ARG A C 1
ATOM 705 O O . ARG A 1 98 ? -12.588 11.981 -4.229 1.00 83.56 98 ARG A O 1
#

Organism: NCBI:txid944322